Protein AF-A0A1Q9VHY5-F1 (afdb_monomer)

pLDDT: mean 90.21, std 6.16, range [60.72, 97.06]

Foldseek 3Di:
DVVLVVLLVVLVVLLVCLVPVDQCLQVVLVVPPDDVSSVVSVVVSVVSNVVSVVVSVVSVVVSVVSVVVVVVVVVVVVVVVVVVVVVVVVVD

Sequence (92 aa):
MESLRTLATDLASIVDELENADDNASDAAQATGHDELRERVNDFADKWRIKREEMIGDVKKLSEIMTQIVDTFTEVDTELAKALEDSAEKAK

Nearest PDB structures (foldseek):
  4ilo-assembly1_A  TM=5.517E-01  e=7.304E+00  Chlamydia trachomatis L2/434/Bu

Structure (mmCIF, N/CA/C/O backbone):
data_AF-A0A1Q9VHY5-F1
#
_entry.id   AF-A0A1Q9VHY5-F1
#
loop_
_atom_site.group_PDB
_atom_site.id
_atom_site.type_symbol
_atom_site.label_atom_id
_atom_site.label_alt_id
_atom_site.label_comp_id
_atom_site.label_asym_id
_atom_site.label_entity_id
_atom_site.label_seq_id
_atom_site.pdbx_PDB_ins_code
_atom_site.Cartn_x
_atom_site.Cartn_y
_atom_site.Cartn_z
_atom_site.occupancy
_atom_site.B_iso_or_equiv
_atom_site.auth_seq_id
_atom_site.auth_comp_id
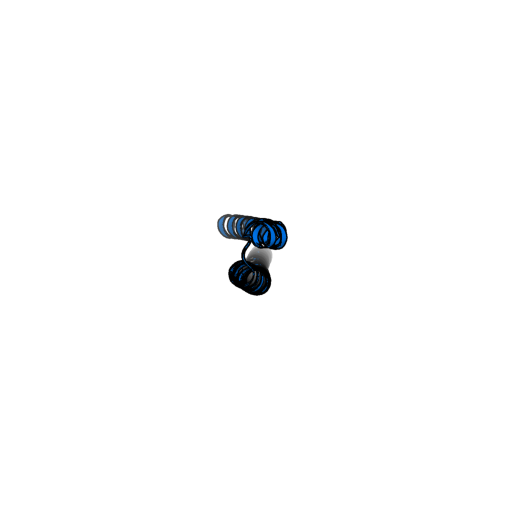_atom_site.auth_asym_id
_atom_site.auth_atom_id
_atom_site.pdbx_PDB_model_num
ATOM 1 N N . MET A 1 1 ? -2.946 4.718 19.924 1.00 77.25 1 MET A N 1
ATOM 2 C CA . MET A 1 1 ? -3.875 5.096 18.836 1.00 77.25 1 MET A CA 1
ATOM 3 C C . MET A 1 1 ? -3.356 6.239 17.983 1.00 77.25 1 MET A C 1
ATOM 5 O O . MET A 1 1 ? -3.364 6.098 16.771 1.00 77.25 1 MET A O 1
ATOM 9 N N . GLU A 1 2 ? -2.867 7.331 18.572 1.00 82.69 2 GLU A N 1
ATOM 10 C CA . GLU A 1 2 ? -2.297 8.457 17.813 1.00 82.69 2 GLU A CA 1
ATOM 11 C C . GLU A 1 2 ? -1.166 8.028 16.863 1.00 82.69 2 GLU A C 1
ATOM 13 O O . GLU A 1 2 ? -1.273 8.257 15.667 1.00 82.69 2 GLU A O 1
ATOM 18 N N . SER A 1 3 ? -0.173 7.272 17.346 1.00 86.75 3 SER A N 1
ATOM 19 C CA . SER A 1 3 ? 0.936 6.790 16.503 1.00 86.75 3 SER A CA 1
ATOM 20 C C . SER A 1 3 ? 0.493 5.904 15.329 1.00 86.75 3 SER A C 1
ATOM 22 O O . SER A 1 3 ? 1.125 5.931 14.281 1.00 86.75 3 SER A O 1
ATOM 24 N N . LEU A 1 4 ? -0.601 5.143 15.475 1.00 84.06 4 LEU A N 1
ATOM 25 C CA . LEU A 1 4 ? -1.163 4.336 14.381 1.00 84.06 4 LEU A CA 1
ATOM 26 C C . LEU A 1 4 ? -1.861 5.214 13.336 1.00 84.06 4 LEU A C 1
ATOM 28 O O . LEU A 1 4 ? -1.764 4.942 12.145 1.00 84.06 4 LEU A O 1
ATOM 32 N N . ARG A 1 5 ? -2.523 6.293 13.770 1.00 79.00 5 ARG A N 1
ATOM 33 C CA . ARG A 1 5 ? -3.135 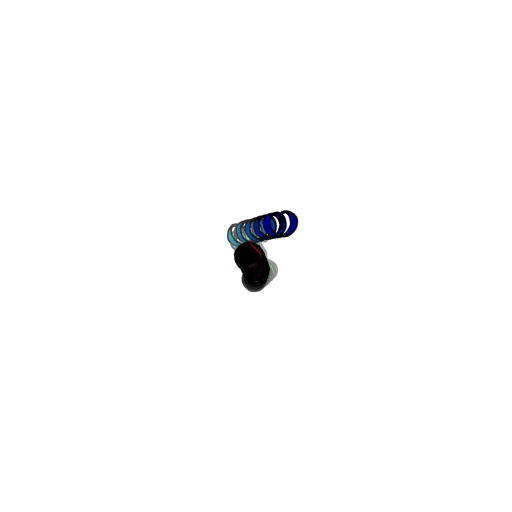7.279 12.866 1.00 79.00 5 ARG A CA 1
ATOM 34 C C . ARG A 1 5 ? -2.076 8.075 12.104 1.00 79.00 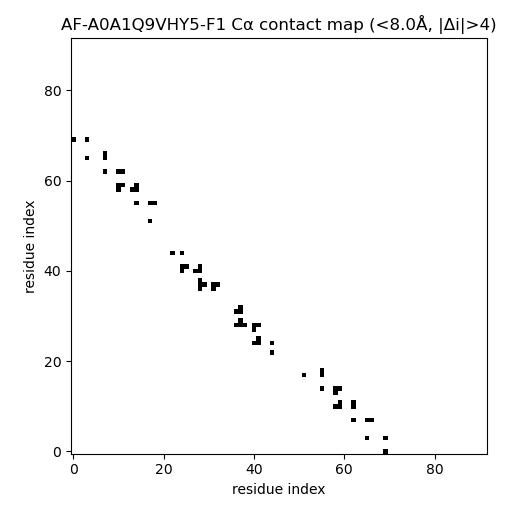5 ARG A C 1
ATOM 36 O O . ARG A 1 5 ? -2.238 8.297 10.906 1.00 79.00 5 ARG A O 1
ATOM 43 N N . THR A 1 6 ? -0.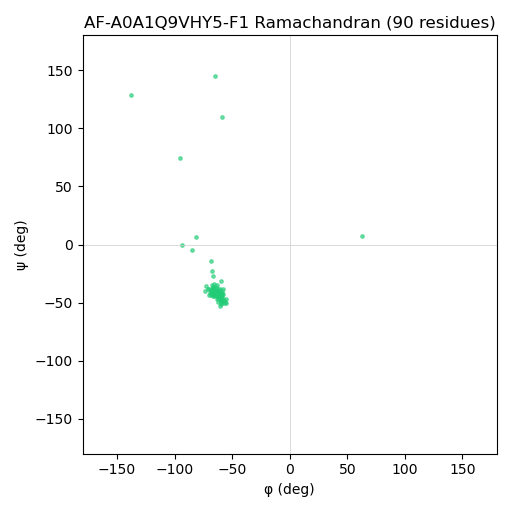988 8.458 12.775 1.00 88.62 6 THR A N 1
ATOM 44 C CA . THR A 1 6 ? 0.174 9.086 12.129 1.00 88.62 6 THR A CA 1
ATOM 45 C C . THR A 1 6 ? 0.767 8.153 11.083 1.00 88.62 6 THR A C 1
ATOM 47 O O . THR A 1 6 ? 0.858 8.534 9.924 1.00 88.62 6 THR A O 1
ATOM 50 N N . LEU A 1 7 ? 1.037 6.897 11.452 1.00 88.44 7 LEU A N 1
ATOM 51 C CA . LEU A 1 7 ? 1.566 5.906 10.519 1.00 88.44 7 LEU A CA 1
ATOM 52 C C . LEU A 1 7 ? 0.652 5.700 9.301 1.00 88.44 7 LEU A C 1
ATOM 54 O O . LEU A 1 7 ? 1.143 5.647 8.181 1.00 88.44 7 LEU A O 1
ATOM 58 N N . ALA A 1 8 ? -0.668 5.624 9.485 1.00 83.62 8 ALA A N 1
ATOM 59 C CA . ALA A 1 8 ? -1.606 5.510 8.365 1.00 83.62 8 ALA A CA 1
ATOM 60 C C . ALA A 1 8 ? -1.528 6.717 7.407 1.00 83.62 8 ALA A C 1
ATOM 62 O O . ALA A 1 8 ? -1.595 6.549 6.191 1.00 83.62 8 ALA A O 1
ATOM 63 N N . THR A 1 9 ? -1.338 7.921 7.951 1.00 86.69 9 THR A N 1
ATOM 64 C CA . THR A 1 9 ? -1.177 9.158 7.166 1.00 86.69 9 THR A CA 1
ATOM 65 C C . THR A 1 9 ? 0.150 9.174 6.405 1.00 86.69 9 THR A C 1
ATOM 67 O O . THR A 1 9 ? 0.190 9.538 5.229 1.00 86.69 9 THR A O 1
ATOM 70 N N . ASP A 1 10 ? 1.230 8.726 7.046 1.00 92.62 10 ASP A N 1
ATOM 71 C CA . ASP A 1 10 ? 2.549 8.617 6.419 1.00 92.62 10 ASP A CA 1
ATOM 72 C C . ASP A 1 10 ? 2.524 7.598 5.270 1.00 92.62 10 ASP A C 1
ATOM 74 O O . ASP A 1 10 ? 3.039 7.863 4.185 1.00 92.62 10 ASP A O 1
ATOM 78 N N . LEU A 1 11 ? 1.862 6.452 5.470 1.00 91.19 11 LEU A N 1
ATOM 79 C CA . LEU A 1 11 ? 1.690 5.433 4.431 1.00 91.19 11 LEU A CA 1
ATOM 80 C C . LEU A 1 11 ? 0.871 5.957 3.247 1.00 91.19 11 LEU A C 1
ATOM 82 O O . LEU A 1 11 ? 1.240 5.695 2.105 1.00 91.19 11 LEU A O 1
ATOM 86 N N . ALA A 1 12 ? -0.196 6.720 3.496 1.00 87.62 12 ALA A N 1
ATOM 87 C CA . ALA A 1 12 ? -0.960 7.369 2.431 1.00 87.62 12 ALA A CA 1
ATOM 88 C C . ALA A 1 12 ? -0.086 8.350 1.631 1.00 87.62 12 ALA A C 1
ATOM 90 O O . ALA A 1 12 ? -0.080 8.305 0.407 1.00 87.62 12 ALA A O 1
ATOM 91 N N . SER A 1 13 ? 0.737 9.146 2.318 1.00 92.56 13 SER A N 1
ATOM 92 C CA . SER A 1 13 ? 1.660 10.088 1.670 1.00 92.56 13 SER A CA 1
ATOM 93 C C . SER A 1 13 ? 2.695 9.376 0.790 1.00 92.56 13 SER A C 1
ATOM 95 O O . SER A 1 13 ? 3.024 9.850 -0.293 1.00 92.56 13 SER A O 1
ATOM 97 N N . ILE A 1 14 ? 3.194 8.213 1.226 1.00 92.62 14 ILE A N 1
ATOM 98 C CA . ILE A 1 14 ? 4.110 7.384 0.426 1.00 92.62 14 ILE A CA 1
ATOM 99 C C . ILE A 1 14 ? 3.411 6.842 -0.826 1.00 92.62 14 ILE A C 1
ATOM 101 O O . ILE A 1 14 ? 4.018 6.828 -1.895 1.00 92.62 14 ILE A O 1
ATOM 105 N N . VAL A 1 15 ? 2.158 6.385 -0.710 1.00 91.44 15 VAL A N 1
ATOM 106 C CA . VAL A 1 15 ? 1.372 5.936 -1.872 1.00 91.44 15 VAL A CA 1
ATOM 107 C C . VAL A 1 15 ? 1.205 7.075 -2.866 1.00 91.44 15 VAL A C 1
ATOM 109 O O . VAL A 1 15 ? 1.503 6.876 -4.039 1.00 91.44 15 VAL A O 1
ATOM 112 N N . ASP A 1 16 ? 0.797 8.253 -2.396 1.00 91.12 16 ASP A N 1
ATOM 113 C CA . ASP A 1 16 ? 0.578 9.418 -3.251 1.00 91.12 16 ASP A CA 1
ATOM 114 C C . ASP A 1 16 ? 1.864 9.813 -3.989 1.00 91.12 16 ASP A C 1
ATOM 116 O O . ASP A 1 16 ? 1.837 10.052 -5.196 1.00 91.12 16 ASP A O 1
ATOM 120 N N . GLU A 1 17 ? 3.009 9.833 -3.305 1.00 91.94 17 GLU A N 1
ATOM 121 C CA . GLU A 1 17 ? 4.295 10.152 -3.934 1.00 91.94 17 GLU A CA 1
ATOM 122 C C . GLU A 1 17 ? 4.679 9.116 -5.003 1.00 91.94 17 GLU A C 1
ATOM 124 O O . GLU A 1 17 ? 5.135 9.466 -6.090 1.00 91.94 17 GLU A O 1
ATOM 129 N N . LEU A 1 18 ? 4.462 7.826 -4.730 1.00 90.19 18 LEU A N 1
ATOM 130 C CA . LEU A 1 18 ? 4.754 6.762 -5.690 1.00 90.19 18 LEU A CA 1
ATOM 131 C C . LEU A 1 18 ? 3.789 6.781 -6.886 1.00 90.19 18 LEU A C 1
ATOM 133 O O . LEU A 1 18 ? 4.223 6.551 -8.013 1.00 90.19 18 LEU A O 1
ATOM 137 N N . GLU A 1 19 ? 2.504 7.064 -6.677 1.00 89.44 19 GLU A N 1
ATOM 138 C CA . GLU A 1 19 ? 1.510 7.169 -7.753 1.00 89.44 19 GLU A CA 1
ATOM 139 C C . GLU A 1 19 ? 1.773 8.381 -8.657 1.00 89.44 19 GLU A C 1
ATOM 141 O O . GLU A 1 19 ? 1.593 8.286 -9.872 1.00 89.44 19 GLU A O 1
ATOM 146 N N . ASN A 1 20 ? 2.260 9.486 -8.085 1.00 88.06 20 ASN A N 1
ATOM 147 C CA . ASN A 1 20 ? 2.535 10.728 -8.810 1.00 88.06 20 ASN A CA 1
ATOM 148 C C . ASN A 1 20 ? 3.981 10.865 -9.306 1.00 88.06 20 ASN A C 1
ATOM 150 O O . ASN A 1 20 ? 4.309 11.871 -9.937 1.00 88.06 20 ASN A O 1
ATOM 154 N N . ALA A 1 21 ? 4.848 9.883 -9.047 1.00 83.19 21 ALA A N 1
ATOM 155 C CA . ALA A 1 21 ? 6.202 9.881 -9.582 1.00 83.19 21 ALA A CA 1
ATOM 156 C C . ALA A 1 21 ? 6.149 9.914 -11.122 1.00 83.19 21 ALA A C 1
ATOM 158 O O . ALA A 1 21 ? 5.732 8.949 -11.768 1.00 83.19 21 ALA A O 1
ATOM 159 N N . ASP A 1 22 ? 6.536 11.046 -11.701 1.00 71.12 22 ASP A N 1
ATOM 160 C CA . ASP A 1 22 ? 6.396 11.304 -13.133 1.00 71.12 22 ASP A CA 1
ATOM 161 C C . ASP A 1 22 ? 7.259 10.347 -13.976 1.00 71.12 22 ASP A C 1
ATOM 163 O O . ASP A 1 22 ? 8.363 9.962 -13.577 1.00 71.12 22 ASP A O 1
ATOM 167 N N . ASP A 1 23 ? 6.760 9.956 -15.151 1.00 71.69 23 ASP A N 1
ATOM 168 C CA . ASP A 1 23 ? 7.442 9.017 -16.051 1.00 71.69 23 ASP A CA 1
ATOM 169 C C . ASP A 1 23 ? 8.257 9.774 -17.108 1.00 71.69 23 ASP A C 1
ATOM 171 O O . ASP A 1 23 ? 7.896 9.881 -18.280 1.00 71.69 23 ASP A O 1
ATOM 175 N N . ASN A 1 24 ? 9.390 10.331 -16.677 1.00 80.94 24 ASN A N 1
ATOM 176 C CA . ASN A 1 24 ? 10.318 11.061 -17.548 1.00 80.94 24 ASN A CA 1
ATOM 177 C C . ASN A 1 24 ? 11.267 10.143 -18.340 1.00 80.94 24 ASN A C 1
ATOM 179 O O . ASN A 1 24 ? 12.196 10.616 -19.004 1.00 80.94 24 ASN A O 1
ATOM 183 N N . ALA A 1 25 ? 11.068 8.827 -18.268 1.00 81.88 25 ALA A N 1
ATOM 184 C CA . ALA A 1 25 ? 12.008 7.871 -18.820 1.00 81.88 25 ALA A CA 1
ATOM 185 C C . ALA A 1 25 ? 12.107 7.927 -20.343 1.00 81.88 25 ALA A C 1
ATOM 187 O O . ALA A 1 25 ? 13.203 7.793 -20.881 1.00 81.88 25 ALA A O 1
ATOM 188 N N . SER A 1 26 ? 10.989 8.155 -21.039 1.00 81.00 26 SER A N 1
ATOM 189 C CA . SER A 1 26 ? 10.987 8.305 -22.500 1.00 81.00 26 SER A CA 1
ATOM 190 C C . SER A 1 26 ? 11.850 9.495 -22.936 1.00 81.00 26 SER A C 1
ATOM 192 O O . SER A 1 26 ? 12.655 9.376 -23.863 1.00 81.00 26 SER A O 1
ATOM 194 N N . ASP A 1 27 ? 11.736 10.624 -22.236 1.00 87.88 27 ASP A N 1
ATOM 195 C CA . ASP A 1 27 ? 12.513 11.831 -22.526 1.00 87.88 27 ASP A CA 1
ATOM 196 C C . ASP A 1 27 ? 13.997 11.612 -22.213 1.00 87.88 27 ASP A C 1
ATOM 198 O O . ASP A 1 27 ? 14.871 11.929 -23.025 1.00 87.88 27 ASP A O 1
ATOM 202 N N . ALA A 1 28 ? 14.288 10.980 -21.072 1.00 87.31 28 ALA A N 1
ATOM 203 C CA . ALA A 1 28 ? 15.642 10.593 -20.697 1.00 87.31 28 ALA A CA 1
ATOM 204 C C . ALA A 1 28 ? 16.266 9.631 -21.722 1.00 87.31 28 ALA A C 1
ATOM 206 O O . ALA A 1 28 ? 17.424 9.803 -22.100 1.00 87.31 28 ALA A O 1
ATOM 207 N N . ALA A 1 29 ? 15.500 8.654 -22.217 1.00 88.88 29 ALA A N 1
ATOM 208 C CA . ALA A 1 29 ? 15.948 7.682 -23.205 1.00 88.88 29 ALA A CA 1
ATOM 209 C C . ALA A 1 29 ? 16.256 8.358 -24.550 1.00 88.88 29 ALA A C 1
ATOM 211 O O . ALA A 1 29 ? 17.292 8.076 -25.157 1.00 88.88 29 ALA A O 1
ATOM 212 N N . GLN A 1 30 ? 15.411 9.288 -25.004 1.00 88.62 30 GLN A N 1
ATOM 213 C CA . GLN A 1 30 ? 15.648 10.064 -26.227 1.00 88.62 30 GLN A CA 1
ATOM 214 C C . GLN A 1 30 ? 16.888 10.961 -26.121 1.00 88.62 30 GLN A C 1
ATOM 216 O O . GLN A 1 30 ? 17.640 11.082 -27.090 1.00 88.62 30 GLN A O 1
ATOM 221 N N . ALA A 1 31 ? 17.153 11.531 -24.944 1.00 92.94 31 ALA A N 1
ATOM 222 C CA . ALA A 1 31 ? 18.306 12.396 -24.707 1.00 92.94 31 ALA A CA 1
ATOM 223 C C . ALA A 1 31 ? 19.664 11.665 -24.753 1.00 92.94 31 ALA A C 1
ATOM 225 O O . ALA A 1 31 ? 20.705 12.314 -24.850 1.00 92.94 31 ALA A O 1
ATOM 226 N N . THR A 1 32 ? 19.682 10.327 -24.708 1.00 91.50 3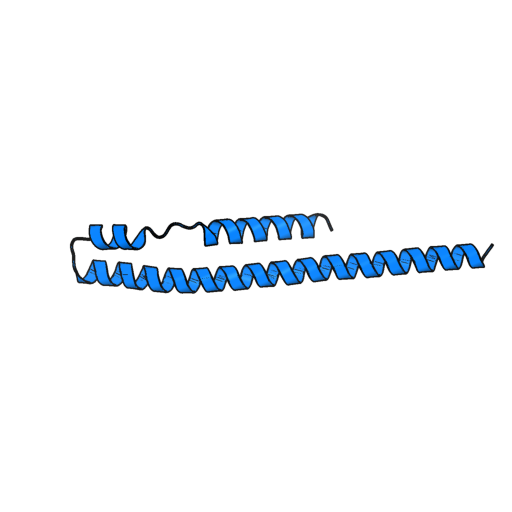2 THR A N 1
ATOM 227 C CA . THR A 1 32 ? 20.929 9.539 -24.689 1.00 91.50 32 THR A CA 1
ATOM 228 C C . THR A 1 32 ? 21.749 9.627 -25.978 1.00 91.50 32 THR A C 1
ATOM 230 O O . THR A 1 32 ? 22.961 9.420 -25.937 1.00 91.50 32 THR A O 1
ATOM 233 N N . GLY A 1 33 ? 21.116 9.888 -27.129 1.00 89.06 33 GLY A N 1
ATOM 234 C CA . GLY A 1 33 ? 21.789 9.981 -28.433 1.00 89.06 33 GLY A CA 1
ATOM 235 C C . GLY A 1 33 ? 22.482 8.696 -28.918 1.00 89.06 33 GLY A C 1
ATOM 236 O O . GLY A 1 33 ? 23.178 8.735 -29.930 1.00 89.06 33 GLY A O 1
ATOM 237 N N . HIS A 1 34 ? 22.308 7.568 -28.219 1.00 94.44 34 HIS A N 1
ATOM 238 C CA . HIS A 1 34 ? 22.928 6.282 -28.534 1.00 94.44 34 HIS A CA 1
ATOM 239 C C . HIS A 1 34 ? 21.916 5.146 -28.359 1.00 94.44 34 HIS A C 1
ATOM 241 O O . HIS A 1 34 ? 21.311 5.015 -27.296 1.00 94.44 34 HIS A O 1
ATOM 247 N N . ASP A 1 35 ? 21.762 4.294 -29.375 1.00 93.06 35 ASP A N 1
ATOM 248 C CA . ASP A 1 35 ? 20.680 3.301 -29.426 1.00 93.06 35 ASP A CA 1
ATOM 249 C C . ASP A 1 35 ? 20.715 2.299 -28.263 1.00 93.06 35 ASP A C 1
ATOM 251 O O . ASP A 1 35 ? 19.691 2.092 -27.613 1.00 93.06 35 ASP A O 1
ATOM 255 N N . GLU A 1 36 ? 21.883 1.733 -27.938 1.00 94.81 36 GLU A N 1
ATOM 256 C CA . GLU A 1 36 ? 21.992 0.793 -26.809 1.00 94.81 36 GLU A CA 1
ATOM 257 C C . GLU A 1 36 ? 21.721 1.473 -25.462 1.00 94.81 36 GLU A C 1
ATOM 259 O O . GLU A 1 36 ? 21.165 0.862 -24.555 1.00 94.81 36 GLU A O 1
ATOM 264 N N . LEU A 1 37 ? 22.101 2.746 -25.307 1.00 93.12 37 LEU A N 1
ATOM 265 C CA . LEU A 1 37 ? 21.895 3.455 -24.045 1.00 93.12 37 LEU A CA 1
ATOM 266 C C . LEU A 1 37 ? 20.414 3.800 -23.876 1.00 93.12 37 LEU A C 1
ATOM 268 O O . LEU A 1 37 ? 19.867 3.608 -22.793 1.00 93.12 37 LEU A O 1
ATOM 272 N N . ARG A 1 38 ? 19.749 4.209 -24.962 1.00 94.81 38 ARG A N 1
ATOM 273 C CA . ARG A 1 38 ? 18.294 4.382 -25.019 1.00 94.81 38 ARG A CA 1
ATOM 274 C C . ARG A 1 38 ? 17.564 3.106 -24.606 1.00 94.81 38 ARG A C 1
ATOM 276 O O . ARG A 1 38 ? 16.654 3.171 -23.788 1.00 94.81 38 ARG A O 1
ATOM 283 N N . GLU A 1 39 ? 17.970 1.953 -25.139 1.00 94.19 39 GLU A N 1
ATOM 284 C CA . GLU A 1 39 ? 17.365 0.661 -24.792 1.00 94.19 39 GLU A CA 1
ATOM 285 C C . GLU A 1 39 ? 17.509 0.349 -23.297 1.00 94.19 39 GLU A C 1
ATOM 287 O O . GLU A 1 39 ? 16.542 -0.052 -22.655 1.00 94.19 39 GLU A O 1
ATOM 292 N N . ARG A 1 40 ? 18.684 0.606 -22.709 1.00 95.00 40 ARG A N 1
ATOM 293 C CA . ARG A 1 40 ? 18.907 0.395 -21.269 1.00 95.00 40 ARG A CA 1
ATOM 294 C C . ARG A 1 40 ? 18.095 1.338 -20.388 1.00 95.00 40 ARG A C 1
ATOM 296 O O . ARG A 1 40 ? 17.647 0.912 -19.327 1.00 95.00 40 ARG A O 1
ATOM 303 N N . VAL A 1 41 ? 17.905 2.591 -20.802 1.00 93.50 41 VAL A N 1
ATOM 304 C CA . VAL A 1 41 ? 17.053 3.540 -20.065 1.00 93.50 41 VAL A CA 1
ATOM 305 C C . VAL A 1 41 ? 15.589 3.098 -20.116 1.00 93.50 41 VAL A C 1
ATOM 307 O O . VAL A 1 41 ? 14.935 3.091 -19.077 1.00 93.50 41 VAL A O 1
ATOM 310 N N . ASN A 1 42 ? 15.101 2.647 -21.275 1.00 92.00 42 ASN A N 1
ATOM 311 C CA . ASN A 1 42 ? 13.746 2.102 -21.400 1.00 92.00 42 ASN A CA 1
ATOM 312 C C . ASN A 1 42 ? 13.549 0.836 -20.547 1.00 92.00 42 ASN A C 1
ATOM 314 O O . ASN A 1 42 ? 12.579 0.747 -19.803 1.00 92.00 42 ASN A O 1
ATOM 318 N N . ASP A 1 43 ? 14.492 -0.111 -20.583 1.00 93.62 43 ASP A N 1
ATOM 319 C CA . ASP A 1 43 ? 14.429 -1.333 -19.764 1.00 93.62 43 ASP A CA 1
ATOM 320 C C . ASP A 1 43 ? 14.431 -1.022 -18.257 1.00 93.62 43 ASP A C 1
ATOM 322 O O . ASP A 1 43 ? 13.692 -1.633 -17.482 1.00 93.62 43 ASP A O 1
ATOM 326 N N . PHE A 1 44 ? 15.230 -0.040 -17.826 1.00 92.38 44 PHE A N 1
ATOM 327 C CA . PHE A 1 44 ? 15.190 0.443 -16.448 1.00 92.38 44 PHE A CA 1
ATOM 328 C C . PHE A 1 44 ? 13.819 1.022 -16.093 1.00 92.38 44 PHE A C 1
ATOM 330 O O . PHE A 1 44 ? 13.288 0.704 -15.032 1.00 92.38 44 PHE A O 1
ATOM 337 N N . ALA A 1 45 ? 13.246 1.843 -16.968 1.00 91.62 45 ALA A N 1
ATOM 338 C CA . ALA A 1 45 ? 11.961 2.488 -16.738 1.00 91.62 45 ALA A CA 1
ATOM 339 C C . ALA A 1 45 ? 10.810 1.492 -16.617 1.00 91.62 45 ALA A C 1
ATOM 341 O O . ALA A 1 45 ? 10.020 1.576 -15.678 1.00 91.62 45 ALA A O 1
ATOM 342 N N . ASP A 1 46 ? 10.767 0.497 -17.502 1.00 91.69 46 ASP A N 1
ATOM 343 C CA . ASP A 1 46 ? 9.775 -0.574 -17.449 1.00 91.69 46 ASP A CA 1
ATOM 344 C C . ASP A 1 46 ? 9.878 -1.361 -16.138 1.00 91.69 46 ASP A C 1
ATOM 346 O O . ASP A 1 46 ? 8.877 -1.590 -15.452 1.00 91.69 46 ASP A O 1
ATOM 350 N N . LYS A 1 47 ? 11.102 -1.727 -15.739 1.00 94.19 47 LYS A N 1
ATOM 351 C CA . LYS A 1 47 ? 11.354 -2.414 -14.463 1.00 94.19 47 LYS A CA 1
ATOM 352 C C . LYS A 1 47 ? 11.003 -1.543 -13.265 1.00 94.19 47 LYS A C 1
ATOM 354 O O . LYS A 1 47 ? 10.445 -2.047 -12.290 1.00 94.19 47 LYS A O 1
ATOM 359 N N . TRP A 1 48 ? 11.315 -0.253 -13.327 1.00 92.56 48 TRP A N 1
ATOM 360 C CA . TRP A 1 48 ? 10.976 0.701 -12.282 1.00 92.56 48 TRP A CA 1
ATOM 361 C C . TRP A 1 48 ? 9.463 0.844 -12.136 1.00 92.56 48 TRP A C 1
ATOM 363 O O . TRP A 1 48 ? 8.963 0.781 -11.016 1.00 92.56 48 TRP A O 1
ATOM 373 N N . ARG A 1 49 ? 8.719 0.940 -13.244 1.00 91.50 49 ARG A N 1
ATOM 374 C CA . ARG A 1 49 ? 7.254 0.976 -13.228 1.00 91.50 49 ARG A CA 1
ATOM 375 C C . ARG A 1 49 ? 6.674 -0.253 -12.535 1.00 91.50 49 ARG A C 1
ATOM 377 O O . ARG A 1 49 ? 5.886 -0.087 -11.610 1.00 91.50 49 ARG A O 1
ATOM 384 N N . ILE A 1 50 ? 7.115 -1.455 -12.912 1.00 93.69 50 ILE A N 1
ATOM 385 C CA . ILE A 1 50 ? 6.680 -2.702 -12.261 1.00 93.69 50 ILE A CA 1
ATOM 386 C C . ILE A 1 50 ? 7.004 -2.662 -10.764 1.00 93.69 50 ILE A C 1
ATOM 388 O O . ILE A 1 50 ? 6.141 -2.927 -9.930 1.00 93.69 50 ILE A O 1
ATOM 392 N N . LYS A 1 51 ? 8.235 -2.283 -10.399 1.00 93.81 51 LYS A N 1
ATOM 393 C CA . LYS A 1 51 ? 8.646 -2.275 -8.993 1.00 93.81 51 LYS A CA 1
ATOM 394 C C . LYS A 1 51 ? 7.865 -1.262 -8.159 1.00 93.81 51 LYS A C 1
ATOM 396 O O . LYS A 1 51 ? 7.527 -1.541 -7.012 1.00 93.81 51 LYS A O 1
ATOM 401 N N . ARG A 1 52 ? 7.562 -0.105 -8.736 1.00 93.62 52 ARG A N 1
ATOM 402 C CA . ARG A 1 52 ? 6.735 0.938 -8.135 1.00 93.62 52 ARG A CA 1
ATOM 403 C C . ARG A 1 52 ? 5.294 0.471 -7.931 1.00 93.62 52 ARG A C 1
ATOM 405 O O . ARG A 1 52 ? 4.756 0.682 -6.850 1.00 93.62 52 ARG A O 1
ATOM 412 N N . GLU A 1 53 ? 4.702 -0.210 -8.912 1.00 93.44 53 GLU A N 1
ATOM 413 C CA . GLU A 1 53 ? 3.371 -0.824 -8.782 1.00 93.44 53 GLU A CA 1
ATOM 414 C C . GLU A 1 53 ? 3.336 -1.858 -7.638 1.00 93.44 53 GLU A C 1
ATOM 416 O O . GLU A 1 53 ? 2.419 -1.833 -6.815 1.00 93.44 53 GLU A O 1
ATOM 421 N N . GLU A 1 54 ? 4.361 -2.712 -7.520 1.00 95.75 54 GLU A N 1
ATOM 422 C CA . GLU A 1 54 ? 4.496 -3.650 -6.393 1.00 95.75 54 GLU A CA 1
ATOM 423 C C . GLU A 1 54 ? 4.580 -2.922 -5.043 1.00 95.75 54 GLU A C 1
ATOM 425 O O . GLU A 1 54 ? 3.862 -3.269 -4.105 1.00 95.75 54 GLU A O 1
ATOM 430 N N . MET A 1 55 ? 5.425 -1.889 -4.946 1.00 94.19 55 MET A N 1
ATOM 431 C CA . MET A 1 55 ? 5.589 -1.104 -3.719 1.00 94.19 55 MET A CA 1
ATOM 432 C C . MET A 1 55 ? 4.283 -0.429 -3.293 1.00 94.19 55 MET A C 1
ATOM 434 O O . MET A 1 55 ? 3.942 -0.459 -2.113 1.00 94.19 55 MET A O 1
ATOM 438 N N . ILE A 1 56 ? 3.527 0.139 -4.236 1.00 94.38 56 ILE A N 1
ATOM 439 C CA . ILE A 1 56 ? 2.207 0.722 -3.959 1.00 94.38 56 ILE A CA 1
ATOM 440 C C . ILE A 1 56 ? 1.264 -0.341 -3.381 1.00 94.38 56 ILE A C 1
ATOM 442 O O . ILE A 1 56 ? 0.574 -0.080 -2.393 1.00 94.38 56 ILE A O 1
ATOM 446 N N . GLY A 1 57 ? 1.246 -1.544 -3.961 1.00 94.62 57 GLY A N 1
ATOM 447 C CA . GLY A 1 57 ? 0.447 -2.662 -3.458 1.00 94.62 57 GLY A CA 1
ATOM 448 C C . GLY A 1 57 ? 0.808 -3.050 -2.021 1.00 94.62 57 GLY A C 1
ATOM 449 O O . GLY A 1 57 ? -0.078 -3.181 -1.172 1.00 94.62 57 GLY A O 1
ATOM 450 N N . ASP A 1 58 ? 2.102 -3.170 -1.728 1.00 95.25 58 ASP A N 1
ATOM 451 C CA . ASP A 1 58 ? 2.597 -3.519 -0.393 1.00 95.25 58 ASP A CA 1
ATOM 452 C C . ASP A 1 58 ? 2.250 -2.447 0.653 1.00 95.25 58 ASP A C 1
ATOM 454 O O . ASP A 1 58 ? 1.802 -2.775 1.756 1.00 95.25 58 ASP A O 1
ATOM 458 N N . VAL A 1 59 ? 2.395 -1.161 0.311 1.00 93.56 59 VAL A N 1
ATOM 459 C CA . VAL A 1 59 ? 2.064 -0.045 1.213 1.00 93.56 59 VAL A CA 1
ATOM 460 C C . VAL A 1 59 ? 0.556 0.026 1.474 1.00 93.56 59 VAL A C 1
ATOM 462 O O . VAL A 1 59 ? 0.144 0.185 2.626 1.00 93.56 59 VAL A O 1
ATOM 465 N N . LYS A 1 60 ? -0.283 -0.168 0.446 1.00 90.44 60 LYS A N 1
ATOM 466 C CA . LYS A 1 60 ? -1.748 -0.240 0.605 1.00 90.44 60 LYS A CA 1
ATOM 467 C C . LYS A 1 60 ? -2.150 -1.377 1.542 1.00 90.44 60 LYS A C 1
ATOM 469 O O . LYS A 1 60 ? -2.926 -1.161 2.471 1.00 90.44 60 LYS A O 1
ATOM 474 N N . LYS A 1 61 ? -1.555 -2.558 1.365 1.00 93.44 61 LYS A N 1
ATOM 475 C CA . LYS A 1 61 ? -1.789 -3.711 2.242 1.00 93.44 61 LYS A CA 1
ATOM 476 C C . LYS A 1 61 ? -1.376 -3.431 3.687 1.00 93.44 61 LYS A C 1
ATOM 478 O O . LYS A 1 61 ? -2.092 -3.799 4.615 1.00 93.44 61 LYS A O 1
ATOM 483 N N . LEU A 1 62 ? -0.234 -2.777 3.898 1.00 92.00 62 LEU A N 1
ATOM 484 C CA . LEU A 1 62 ? 0.199 -2.390 5.240 1.00 92.00 62 LEU A CA 1
ATOM 485 C C . LEU A 1 62 ? -0.789 -1.408 5.890 1.00 92.00 62 LEU A C 1
ATOM 487 O O . LEU A 1 62 ? -1.121 -1.571 7.064 1.00 92.00 62 LEU A O 1
ATOM 491 N N . SER A 1 63 ? -1.297 -0.437 5.127 1.00 87.31 63 SER A N 1
ATOM 492 C CA . SER A 1 63 ? -2.304 0.523 5.596 1.00 87.31 63 SER A CA 1
ATOM 493 C C . SER A 1 63 ? -3.619 -0.157 6.012 1.00 87.31 63 SER A C 1
ATOM 495 O O . SER A 1 63 ? -4.159 0.137 7.083 1.00 87.31 63 SER A O 1
ATOM 497 N N . GLU A 1 64 ? -4.094 -1.138 5.234 1.00 88.44 64 GLU A N 1
ATOM 498 C CA . GLU A 1 64 ? -5.261 -1.955 5.602 1.00 88.44 64 GLU A CA 1
ATOM 499 C C . GLU A 1 64 ? -5.048 -2.700 6.922 1.00 88.44 64 GLU A C 1
ATOM 501 O O . GLU A 1 64 ? -5.911 -2.656 7.797 1.00 88.44 64 GLU A O 1
ATOM 506 N N . ILE A 1 65 ? -3.889 -3.341 7.104 1.00 91.56 65 ILE A N 1
ATOM 507 C CA . ILE A 1 65 ? -3.571 -4.065 8.344 1.00 91.56 65 ILE A CA 1
ATOM 508 C C . ILE A 1 65 ? -3.565 -3.104 9.541 1.00 91.56 65 ILE A C 1
ATOM 510 O O . ILE A 1 65 ? -4.112 -3.427 10.594 1.00 91.56 65 ILE A O 1
ATOM 514 N N . MET A 1 66 ? -2.975 -1.912 9.399 1.00 87.75 66 MET A N 1
ATOM 515 C CA . MET A 1 66 ? -2.963 -0.915 10.478 1.00 87.75 66 MET A CA 1
ATOM 516 C C . MET A 1 66 ? -4.375 -0.446 10.838 1.00 87.75 66 MET A C 1
ATOM 518 O O . MET A 1 66 ? -4.691 -0.318 12.022 1.00 87.75 66 MET A O 1
ATOM 522 N N . THR A 1 67 ? -5.232 -0.244 9.837 1.00 85.94 67 THR A N 1
ATOM 523 C CA . THR A 1 67 ? -6.641 0.121 10.039 1.00 85.94 67 THR A CA 1
ATOM 524 C C . THR A 1 67 ? -7.393 -0.985 10.781 1.00 85.94 67 THR A C 1
ATOM 526 O O . THR A 1 67 ? -8.017 -0.712 11.801 1.00 85.94 67 THR A O 1
ATOM 529 N N . GLN A 1 68 ? -7.231 -2.248 10.370 1.00 91.06 68 GLN A N 1
ATOM 530 C CA . GLN A 1 68 ? -7.846 -3.399 11.047 1.00 91.06 68 GLN A CA 1
ATOM 531 C C . GLN A 1 68 ? -7.430 -3.511 12.518 1.00 91.06 68 GLN A C 1
ATOM 533 O O . GLN A 1 68 ? -8.256 -3.828 13.376 1.00 91.06 68 GLN A O 1
ATOM 538 N N . ILE A 1 69 ? -6.158 -3.242 12.828 1.00 90.94 69 ILE A N 1
ATOM 539 C CA . ILE A 1 69 ? -5.671 -3.221 14.212 1.00 90.94 69 ILE A CA 1
ATOM 540 C C . ILE A 1 69 ? -6.396 -2.132 15.006 1.00 90.94 69 ILE A C 1
ATOM 542 O O . ILE A 1 69 ? -6.899 -2.410 16.091 1.00 90.94 69 ILE A O 1
ATOM 546 N N . VAL A 1 70 ? -6.466 -0.906 14.478 1.00 88.81 70 VAL A N 1
ATOM 547 C CA . VAL A 1 70 ? -7.167 0.210 15.133 1.00 88.81 70 VAL A 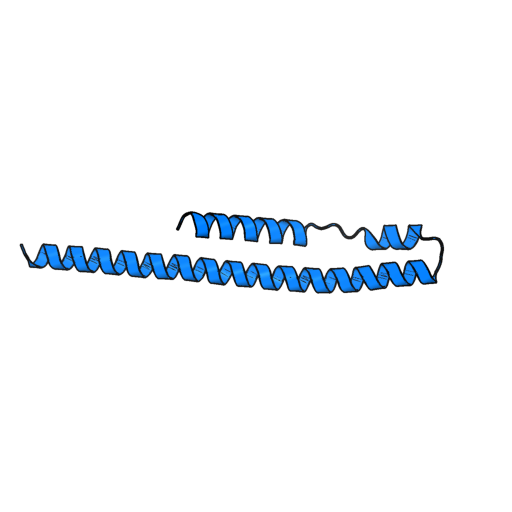CA 1
ATOM 548 C C . VAL A 1 70 ? -8.627 -0.157 15.405 1.00 88.81 70 VAL A C 1
ATOM 550 O O . VAL A 1 70 ? -9.072 -0.040 16.546 1.00 88.81 70 VAL A O 1
ATOM 553 N N . ASP A 1 71 ? -9.339 -0.664 14.402 1.00 89.50 71 ASP A N 1
ATOM 554 C CA . ASP A 1 71 ? -10.752 -1.024 14.526 1.00 89.50 71 ASP A CA 1
ATOM 555 C C . ASP A 1 71 ? -10.965 -2.101 15.596 1.00 89.50 71 ASP A C 1
ATOM 557 O O . ASP A 1 71 ? -11.789 -1.924 16.493 1.00 89.50 71 ASP A O 1
ATOM 561 N N . THR A 1 72 ? -10.144 -3.157 15.581 1.00 94.94 72 THR A N 1
ATOM 562 C CA . THR A 1 72 ? -10.226 -4.254 16.561 1.00 94.94 72 THR A CA 1
ATOM 563 C C . THR A 1 72 ? -9.992 -3.756 17.988 1.00 94.94 72 THR A C 1
ATOM 565 O O . THR A 1 72 ? -10.711 -4.132 18.911 1.00 94.94 72 THR A O 1
ATOM 568 N N . PHE A 1 73 ? -8.992 -2.894 18.204 1.00 93.31 73 PHE A N 1
ATOM 569 C CA . PHE A 1 73 ? -8.732 -2.344 19.536 1.00 93.31 73 PHE A CA 1
ATOM 570 C C . PHE A 1 73 ? -9.864 -1.427 20.011 1.00 93.31 73 PHE A C 1
ATOM 572 O O . PHE A 1 73 ? -10.205 -1.455 21.190 1.00 93.31 73 PHE A O 1
ATOM 579 N N . THR A 1 74 ? -10.451 -0.625 19.118 1.00 92.19 74 THR A N 1
ATOM 580 C CA . THR A 1 74 ? -11.591 0.238 19.454 1.00 92.19 74 THR A CA 1
ATOM 581 C C . THR A 1 74 ? -12.846 -0.568 19.779 1.00 92.19 74 THR A C 1
ATOM 583 O O . THR A 1 74 ? -13.556 -0.220 20.723 1.00 92.19 74 THR A O 1
ATOM 586 N N . GLU A 1 75 ? -13.111 -1.645 19.043 1.00 96.12 75 GLU A N 1
ATOM 587 C CA . GLU A 1 75 ? -14.224 -2.554 19.317 1.00 96.12 75 GLU A CA 1
ATOM 588 C C . GLU A 1 75 ? -14.078 -3.190 20.703 1.00 96.12 75 GLU A C 1
ATOM 590 O O . GLU A 1 75 ? -14.963 -3.034 21.543 1.00 96.12 75 GLU A O 1
ATOM 595 N N . VAL A 1 76 ? -12.920 -3.794 20.989 1.00 96.69 76 VAL A N 1
ATOM 596 C CA . VAL A 1 76 ? -12.643 -4.432 22.287 1.00 96.69 76 VAL A CA 1
ATOM 597 C C . VAL A 1 76 ? -12.758 -3.441 23.451 1.00 96.69 76 VAL A C 1
ATOM 599 O O . VAL A 1 76 ? -13.335 -3.774 24.486 1.00 96.69 76 VAL A O 1
ATOM 602 N N . ASP A 1 77 ? -12.234 -2.221 23.299 1.00 96.00 77 ASP A N 1
ATOM 603 C CA . ASP A 1 77 ? -12.324 -1.178 24.330 1.00 96.00 77 ASP A CA 1
ATOM 604 C C . ASP A 1 77 ? -13.784 -0.769 24.594 1.00 96.00 77 ASP A C 1
ATOM 606 O O . ASP A 1 77 ? -14.214 -0.661 25.744 1.00 96.00 77 ASP A O 1
ATOM 610 N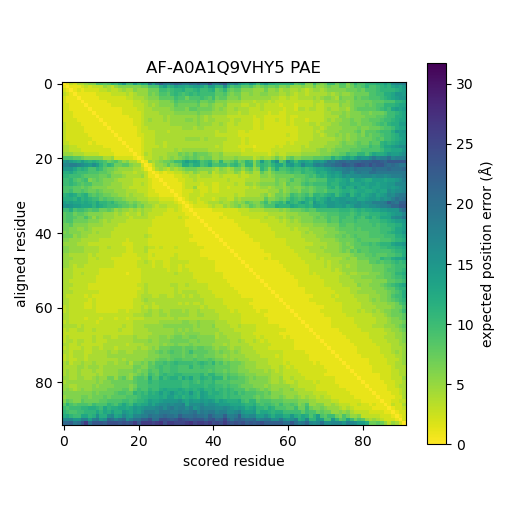 N . THR A 1 78 ? -14.581 -0.637 23.529 1.00 96.38 78 THR A N 1
ATOM 611 C CA . THR A 1 78 ? -16.01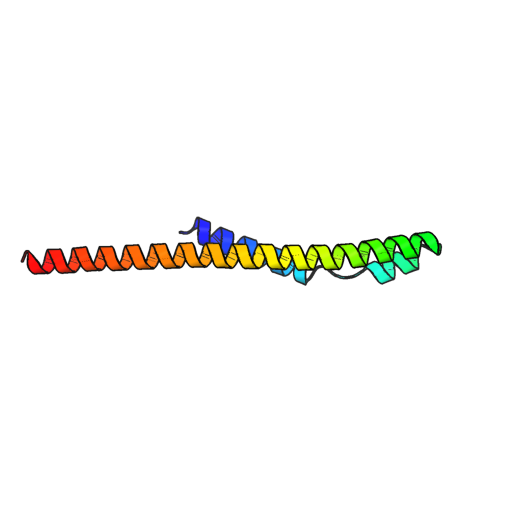0 -0.303 23.618 1.00 96.38 78 THR A CA 1
ATOM 612 C C . THR A 1 78 ? -16.810 -1.413 24.300 1.00 96.38 78 THR A C 1
ATOM 614 O O . THR A 1 78 ? -17.648 -1.140 25.164 1.00 96.38 78 THR A O 1
ATOM 617 N N . GLU A 1 79 ? -16.558 -2.672 23.938 1.00 97.06 79 GLU A N 1
ATOM 618 C CA . GLU A 1 79 ? -17.219 -3.826 24.550 1.00 97.06 79 GLU A CA 1
ATOM 619 C C . GLU A 1 79 ? -16.884 -3.953 26.038 1.00 97.06 79 GLU A C 1
ATOM 621 O O . GLU A 1 79 ? -17.776 -4.201 26.856 1.00 97.06 79 GLU A O 1
ATOM 626 N N . LEU A 1 80 ? -15.619 -3.737 26.410 1.00 96.69 80 LEU A N 1
ATOM 627 C CA . LEU A 1 80 ? -15.186 -3.785 27.801 1.00 96.69 80 LEU A CA 1
ATOM 628 C C . LEU A 1 80 ? -15.805 -2.653 28.629 1.00 96.69 80 LEU A C 1
ATOM 630 O O . LEU A 1 80 ? -16.287 -2.907 29.734 1.00 96.69 80 LEU A O 1
ATOM 634 N N . ALA A 1 81 ? -15.826 -1.426 28.100 1.00 96.69 81 ALA A N 1
ATOM 635 C CA . ALA A 1 81 ? -16.459 -0.285 28.757 1.00 96.69 81 ALA A CA 1
ATOM 636 C C . ALA A 1 81 ? -17.941 -0.566 29.040 1.00 96.69 81 ALA A C 1
ATOM 638 O O . ALA A 1 81 ? -18.393 -0.434 30.179 1.00 96.69 81 ALA A O 1
ATOM 639 N N . LYS A 1 82 ? -18.665 -1.073 28.038 1.00 96.81 82 LYS A N 1
ATOM 640 C CA . LYS A 1 82 ? -20.069 -1.462 28.181 1.00 96.81 82 LYS A CA 1
ATOM 641 C C . LYS A 1 82 ? -20.265 -2.567 29.222 1.00 96.81 82 LYS A C 1
ATOM 643 O O . LYS A 1 82 ? -21.161 -2.479 30.054 1.00 96.81 82 LYS A O 1
ATOM 648 N N . ALA A 1 83 ? -19.413 -3.593 29.225 1.00 96.88 83 ALA A N 1
ATOM 649 C CA . ALA A 1 83 ? -19.495 -4.674 30.207 1.00 96.88 83 ALA A CA 1
ATOM 650 C C . ALA A 1 83 ? -19.272 -4.179 31.650 1.00 96.88 83 ALA A C 1
ATOM 652 O O . ALA A 1 83 ? -19.894 -4.692 32.588 1.00 96.88 83 ALA A O 1
ATOM 653 N N . LEU A 1 84 ? -18.396 -3.187 31.838 1.00 96.31 84 LEU A N 1
ATOM 654 C CA . LEU A 1 84 ? -18.166 -2.543 33.132 1.00 96.31 84 LEU A CA 1
ATOM 655 C C . LEU A 1 84 ? -19.364 -1.689 33.565 1.00 96.31 84 LEU A C 1
ATOM 657 O O . LEU A 1 84 ? -19.774 -1.791 34.722 1.00 96.31 84 LEU A O 1
ATOM 661 N N . GLU A 1 85 ? -19.948 -0.904 32.658 1.00 95.69 85 GLU A N 1
ATOM 662 C CA . GLU A 1 85 ? -21.169 -0.122 32.909 1.00 95.69 85 GLU A CA 1
ATOM 663 C C . GLU A 1 85 ? -22.342 -1.029 33.303 1.00 95.69 85 GLU A C 1
ATOM 665 O O . GLU A 1 85 ? -22.921 -0.854 34.376 1.00 95.69 85 GLU A O 1
ATOM 670 N N . ASP A 1 86 ? -22.606 -2.077 32.518 1.00 95.50 86 ASP A N 1
ATOM 671 C CA . ASP A 1 86 ? -23.648 -3.072 32.795 1.00 95.50 86 ASP A CA 1
ATOM 672 C C . ASP A 1 86 ? -23.443 -3.749 34.164 1.00 95.50 86 ASP A C 1
ATOM 674 O O . ASP A 1 86 ? -24.397 -4.060 34.884 1.00 95.50 86 ASP A O 1
ATOM 678 N N . SER A 1 87 ? -22.187 -4.019 34.535 1.00 94.94 87 SER A N 1
ATOM 679 C CA . SER A 1 87 ? -21.848 -4.620 35.829 1.00 94.94 87 SER A CA 1
ATOM 680 C C . SER A 1 87 ? -22.065 -3.646 36.988 1.00 94.94 87 SER A C 1
ATOM 682 O O . SER A 1 87 ? -22.543 -4.055 38.046 1.00 94.94 87 SER 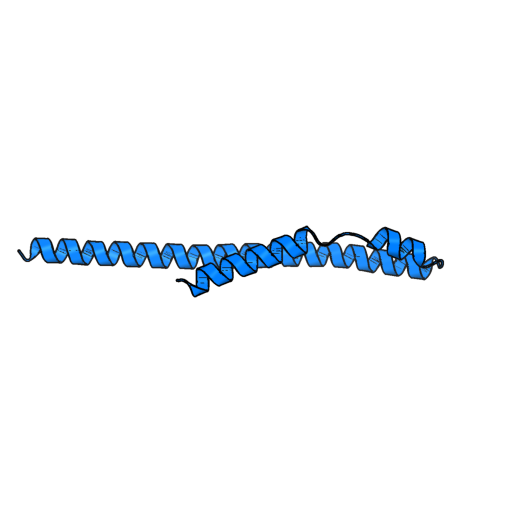A O 1
ATOM 684 N N . ALA A 1 88 ? -21.748 -2.363 36.796 1.00 91.81 88 ALA A N 1
ATOM 685 C CA . ALA A 1 88 ? -21.973 -1.318 37.787 1.00 91.81 88 ALA A CA 1
ATOM 686 C C . ALA A 1 88 ? -23.470 -1.047 38.008 1.00 91.81 88 ALA A C 1
ATOM 688 O O . ALA A 1 88 ? -23.892 -0.862 39.149 1.00 91.81 88 ALA A O 1
ATOM 689 N N . GLU A 1 89 ? -24.283 -1.080 36.948 1.00 88.88 89 GLU A N 1
ATOM 690 C CA . GLU A 1 89 ? -25.740 -0.957 37.051 1.00 88.88 89 GLU A CA 1
ATOM 691 C C . GLU A 1 89 ? -26.367 -2.124 37.818 1.00 88.88 89 GLU A C 1
ATOM 693 O O . GLU A 1 89 ? -27.216 -1.904 38.677 1.00 88.88 89 GLU A O 1
ATOM 698 N N . LYS A 1 90 ? -25.915 -3.360 37.571 1.00 82.81 90 LYS A N 1
ATOM 699 C CA . LYS A 1 90 ? -26.396 -4.555 38.290 1.00 82.81 90 LYS A CA 1
ATOM 700 C C . LYS A 1 90 ? -26.006 -4.590 39.768 1.00 82.81 90 LYS A C 1
ATOM 702 O O . LYS A 1 90 ? -26.630 -5.320 40.535 1.00 82.81 90 LYS A O 1
ATOM 707 N N . ALA A 1 91 ? -24.956 -3.872 40.159 1.00 79.19 91 ALA A N 1
ATOM 708 C CA . ALA A 1 91 ? -24.483 -3.803 41.541 1.00 79.19 91 ALA A CA 1
ATOM 709 C C . ALA A 1 91 ? -25.224 -2.751 42.392 1.00 79.19 91 ALA A C 1
ATOM 711 O O . ALA A 1 91 ? -24.944 -2.637 43.588 1.00 79.19 91 ALA A O 1
ATOM 712 N N . LYS A 1 92 ? -26.126 -1.975 41.782 1.00 60.72 92 LYS A N 1
ATOM 713 C CA . LYS A 1 92 ? -26.897 -0.896 42.402 1.00 60.72 92 LYS A CA 1
ATOM 714 C C . LYS A 1 92 ? -28.311 -1.349 42.759 1.00 60.72 92 LYS A C 1
ATOM 716 O O . LYS A 1 92 ? -28.811 -0.860 43.796 1.00 60.72 92 LYS A O 1
#

Secondary structure (DSSP, 8-state):
-HHHHHHHHHHHHHHHHHHH----HHHHHHHT-SHHHHHHHHHHHHHHHHHHHHHHHHHHHHHHHHHHHHHHHHHHHHHHHHHHHHHHHHT-

Solvent-accessible surface area (backbone atoms only — not comparable to full-atom values): 5053 Å² total; per-residue (Å²): 109,68,70,59,54,51,49,45,51,52,44,51,52,52,41,52,52,62,73,63,56,75,83,58,40,66,62,55,19,63,71,54,82,39,73,71,57,21,51,52,38,45,55,49,42,55,52,47,52,54,51,50,55,51,50,43,52,53,45,52,52,51,42,52,53,55,48,53,52,51,52,52,54,51,50,53,52,51,54,50,52,49,54,51,51,56,51,55,61,73,73,108

Mean predicted aligned error: 5.69 Å

Radius of gyration: 24.12 Å; Cα contacts (8 Å, |Δi|>4): 33; chains: 1; bounding box: 50×17×72 Å